Protein AF-A0A4R2RM60-F1 (afdb_monomer_lite)

Foldseek 3Di:
DDDPPQAAEEEAEDEDPAQPAFGHFDVVVVRDGHHLVNVLVVCCPDCCVVNPHQYYHYNYPHNPDPSNVVSRPPDYPHDDD

Sequence (81 aa):
MESWSGLCQGLLWNHGLGSVKVYGSDEKHKHDALTLSELQQAFDKSQAKTNKFDMIGFDACLMANVEVAKLWSLDRRLRMS

InterPro domains:
  IPR005077 Peptidase C11, clostripain [PF03415] (12-69)
  IPR005077 Peptidase C11, clostripain [PTHR37835] (12-69)

pLDDT: mean 80.0, std 15.35, range [37.19, 94.06]

Organism: NCBI:txid1544746

Radius of gyration: 13.7 Å; chains: 1; bounding box: 47×29×27 Å

Secondary structure (DSSP, 8-state):
----TT--EEEEES-B-GGGS-EEEEGGGTTEEE-HHHHHHHHHHSGGGTS--SEEEEESTT--SHHHHHHHHTSS-----

Structure (mmCIF, N/CA/C/O backbone):
data_AF-A0A4R2RM60-F1
#
_entry.id   AF-A0A4R2RM60-F1
#
loop_
_atom_site.group_PDB
_atom_site.id
_atom_site.type_symbol
_atom_site.label_atom_id
_atom_site.label_alt_id
_atom_site.label_comp_id
_atom_site.label_asym_id
_atom_site.label_entity_id
_atom_site.label_seq_id
_atom_site.pdbx_PDB_ins_code
_atom_site.Cartn_x
_atom_site.Cartn_y
_atom_site.Cartn_z
_atom_site.occupancy
_atom_site.B_iso_or_equiv
_atom_site.auth_seq_id
_atom_site.auth_comp_id
_atom_site.auth_asym_id
_atom_site.auth_atom_id
_atom_site.pdbx_PDB_model_num
ATOM 1 N N . MET A 1 1 ? -36.578 1.758 8.544 1.00 37.19 1 MET A N 1
ATOM 2 C CA . MET A 1 1 ? -35.466 2.570 8.009 1.00 37.19 1 MET A CA 1
ATOM 3 C C . MET A 1 1 ? -34.271 1.650 7.915 1.00 37.19 1 MET A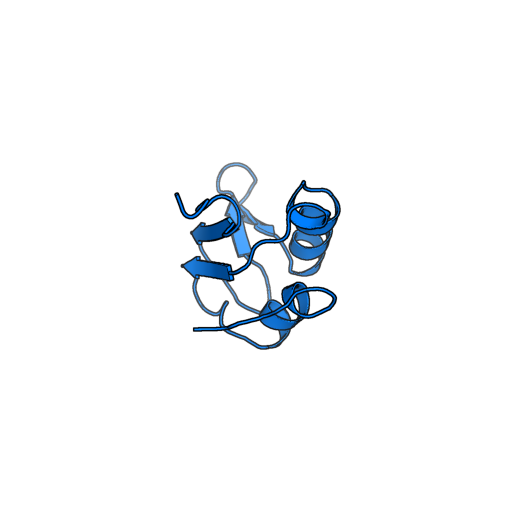 C 1
ATOM 5 O O . MET A 1 1 ? -33.740 1.270 8.948 1.00 37.19 1 MET A O 1
ATOM 9 N N . GLU A 1 2 ? -33.938 1.191 6.712 1.00 41.66 2 GLU A N 1
ATOM 10 C CA . GLU A 1 2 ? -32.741 0.373 6.510 1.00 41.66 2 GLU A CA 1
ATOM 11 C C . GLU A 1 2 ? -31.515 1.266 6.712 1.00 41.66 2 GLU A C 1
ATOM 13 O O . GLU A 1 2 ? -31.388 2.316 6.080 1.00 41.66 2 GLU A O 1
ATOM 18 N N . SER A 1 3 ? -30.664 0.899 7.666 1.00 40.97 3 SER A N 1
ATOM 19 C CA . SER A 1 3 ? -29.437 1.631 7.947 1.00 40.97 3 SER A CA 1
ATOM 20 C C . SER A 1 3 ? -28.409 1.304 6.868 1.00 40.97 3 SER A C 1
ATOM 22 O O . SER A 1 3 ? -27.857 0.209 6.852 1.00 40.97 3 SER A O 1
ATOM 24 N N . TRP A 1 4 ? -28.102 2.261 5.992 1.00 49.72 4 TRP A N 1
ATOM 25 C CA . TRP A 1 4 ? -27.001 2.184 5.017 1.00 49.72 4 TRP A CA 1
ATOM 26 C C . TRP A 1 4 ? -25.611 2.323 5.671 1.00 49.72 4 TRP A C 1
ATOM 28 O O . TRP A 1 4 ? -24.639 2.705 5.029 1.00 49.72 4 TRP A O 1
ATOM 38 N N . SER A 1 5 ? -25.489 2.030 6.965 1.00 55.66 5 SER A N 1
ATOM 39 C CA . SER A 1 5 ? -24.275 2.237 7.763 1.00 55.66 5 SER A CA 1
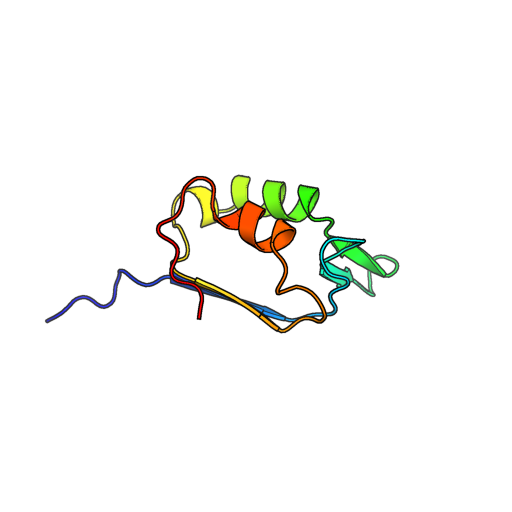ATOM 40 C C . SER A 1 5 ? -23.261 1.090 7.663 1.00 55.66 5 SER A C 1
ATOM 42 O O . SER A 1 5 ? -22.457 0.919 8.574 1.00 55.66 5 SER A O 1
ATOM 44 N N . GLY A 1 6 ? -23.327 0.262 6.618 1.00 61.31 6 GLY A N 1
ATOM 45 C CA . GLY A 1 6 ? -22.578 -0.998 6.546 1.00 61.31 6 GLY A CA 1
ATOM 46 C C . GLY A 1 6 ? -21.639 -1.157 5.356 1.00 61.31 6 GLY A C 1
ATOM 47 O O . GLY A 1 6 ? -20.943 -2.160 5.325 1.00 61.31 6 GLY A O 1
ATOM 48 N N . LEU A 1 7 ? -21.630 -0.220 4.397 1.00 66.56 7 LEU A N 1
ATOM 49 C CA . LEU A 1 7 ? -20.837 -0.335 3.171 1.00 66.56 7 LEU A CA 1
ATOM 50 C C . LEU A 1 7 ? -19.722 0.715 3.129 1.00 66.56 7 LEU A C 1
ATOM 52 O O . LEU A 1 7 ? -19.987 1.892 2.883 1.00 66.56 7 LEU A O 1
ATOM 56 N N . CYS A 1 8 ? -18.477 0.294 3.348 1.00 73.88 8 CYS A N 1
ATOM 57 C CA . CYS A 1 8 ? -17.296 1.144 3.226 1.00 73.88 8 CYS A CA 1
ATOM 58 C C . CYS A 1 8 ? -16.567 0.804 1.920 1.00 73.88 8 CYS A C 1
ATOM 60 O O . CYS A 1 8 ? -16.038 -0.292 1.753 1.00 73.88 8 CYS A O 1
ATOM 62 N N . GLN A 1 9 ? -16.551 1.742 0.973 1.00 82.50 9 GLN A N 1
ATOM 63 C CA . GLN A 1 9 ? -15.928 1.577 -0.344 1.00 82.50 9 GLN A CA 1
ATOM 64 C C . GLN A 1 9 ? -14.789 2.583 -0.505 1.00 82.50 9 GLN A C 1
ATOM 66 O O . GLN A 1 9 ? -14.929 3.741 -0.112 1.00 82.50 9 GLN A O 1
ATOM 71 N N . GLY A 1 10 ? -13.667 2.143 -1.073 1.00 82.00 10 GLY A N 1
ATOM 72 C CA . GLY A 1 10 ? -12.502 2.988 -1.331 1.00 82.00 10 GLY A CA 1
ATOM 73 C C . GLY A 1 10 ? -12.138 3.032 -2.813 1.00 82.00 10 GLY A C 1
ATOM 74 O O . GLY A 1 10 ? -12.245 2.031 -3.515 1.00 82.00 10 GLY A O 1
ATOM 75 N N . LEU A 1 11 ? -11.673 4.187 -3.286 1.00 89.00 11 LEU A N 1
ATOM 76 C CA . LEU A 1 11 ? -11.113 4.358 -4.627 1.00 89.00 11 LEU A CA 1
ATOM 77 C C . LEU A 1 11 ? -9.697 4.917 -4.517 1.00 89.00 11 LEU A C 1
ATOM 79 O O . LEU A 1 11 ? -9.460 5.922 -3.849 1.00 89.00 11 LEU A O 1
ATOM 83 N N . LEU A 1 12 ? -8.762 4.234 -5.166 1.00 89.88 12 LEU A N 1
ATOM 84 C CA . LEU A 1 12 ? -7.338 4.532 -5.185 1.00 89.88 12 LEU A CA 1
ATOM 85 C C . LEU A 1 12 ? -6.966 4.963 -6.608 1.00 89.88 12 LEU A C 1
ATOM 87 O O . LEU A 1 12 ? -6.853 4.124 -7.501 1.00 89.88 12 LEU A O 1
ATOM 91 N N . TRP A 1 13 ? -6.830 6.275 -6.811 1.00 93.06 13 TRP A N 1
ATOM 92 C CA . TRP A 1 13 ? -6.530 6.889 -8.105 1.00 93.06 13 TRP A CA 1
ATOM 93 C C . TRP A 1 13 ? -5.095 7.401 -8.148 1.00 93.06 13 TRP A C 1
ATOM 95 O O . TRP A 1 13 ? -4.752 8.286 -7.360 1.00 93.06 13 TRP A O 1
ATOM 105 N N . ASN A 1 14 ? -4.278 6.850 -9.052 1.00 92.00 14 ASN A N 1
ATOM 106 C CA . ASN A 1 14 ? -2.952 7.353 -9.439 1.00 92.00 14 ASN A CA 1
ATOM 107 C C . ASN A 1 14 ? -2.339 6.434 -10.530 1.00 92.00 14 ASN A C 1
ATOM 109 O O . ASN A 1 14 ? -2.956 5.479 -10.992 1.00 92.00 14 ASN A O 1
ATOM 113 N N . HIS A 1 15 ? -1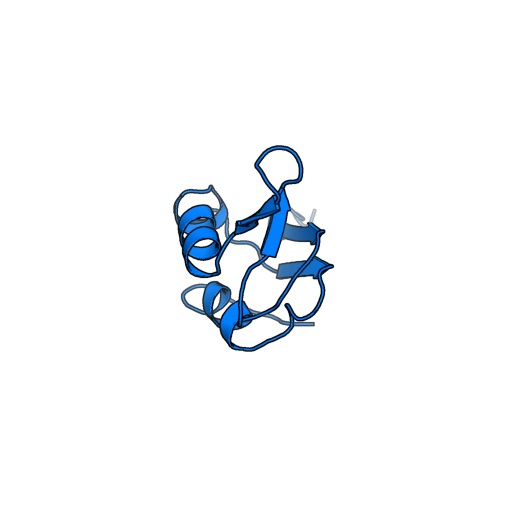.073 6.645 -10.895 1.00 91.62 15 HIS A N 1
ATOM 114 C CA . HIS A 1 15 ? -0.263 5.679 -11.631 1.00 91.62 15 HIS A CA 1
ATOM 115 C C . HIS A 1 15 ? -0.145 4.335 -10.903 1.00 91.62 15 HIS A C 1
ATOM 117 O O . HIS A 1 15 ? 0.018 4.268 -9.684 1.00 91.62 15 HIS A O 1
ATOM 123 N N . GLY A 1 16 ? -0.156 3.256 -11.681 1.00 89.81 16 GLY A N 1
ATOM 124 C CA . GLY A 1 16 ? 0.108 1.905 -11.206 1.00 89.81 16 GLY A CA 1
ATOM 125 C C . GLY A 1 16 ? 1.062 1.183 -12.147 1.00 89.81 16 GLY A C 1
ATOM 126 O O . GLY A 1 16 ? 1.082 1.435 -13.354 1.00 89.81 16 GLY A O 1
ATOM 127 N N . LEU A 1 17 ? 1.871 0.294 -11.579 1.00 87.56 17 LEU A N 1
ATOM 128 C CA . LEU A 1 17 ? 2.762 -0.606 -12.315 1.00 87.56 17 LEU A CA 1
ATOM 129 C C . LEU A 1 17 ? 2.486 -2.080 -11.972 1.00 87.56 17 LEU A C 1
ATOM 131 O O . LEU A 1 17 ? 3.298 -2.958 -12.267 1.00 87.56 17 LEU A O 1
ATOM 135 N N . GLY A 1 18 ? 1.333 -2.347 -11.353 1.00 83.31 18 GLY A N 1
ATOM 136 C CA . GLY A 1 18 ? 0.889 -3.678 -10.965 1.00 83.31 18 GLY A CA 1
ATOM 137 C C . GLY A 1 18 ? 1.801 -4.351 -9.946 1.00 83.31 18 GLY A C 1
ATOM 138 O O . GLY A 1 18 ? 2.447 -3.700 -9.126 1.00 83.31 18 GLY A O 1
ATOM 139 N N . SER A 1 19 ? 1.857 -5.680 -10.009 1.00 76.75 19 SER A N 1
ATOM 140 C CA . SER A 1 19 ? 2.613 -6.515 -9.070 1.00 76.75 19 SER A CA 1
ATOM 141 C C . SER A 1 19 ? 4.133 -6.372 -9.168 1.00 76.75 19 SER A C 1
ATOM 143 O O . SER A 1 19 ? 4.853 -6.813 -8.276 1.00 76.75 19 SER A O 1
ATOM 145 N N . VAL A 1 20 ? 4.628 -5.740 -10.234 1.00 70.12 20 VAL A N 1
ATOM 146 C CA . VAL A 1 20 ? 6.056 -5.706 -10.567 1.00 70.12 20 VAL A CA 1
ATOM 147 C C . VAL A 1 20 ? 6.793 -4.570 -9.863 1.00 70.12 20 VAL A C 1
ATOM 149 O O . VAL A 1 20 ? 7.989 -4.702 -9.606 1.00 70.12 20 VAL A O 1
ATOM 152 N N . LYS A 1 21 ? 6.127 -3.447 -9.564 1.00 66.56 21 LYS A N 1
ATOM 153 C CA . LYS A 1 21 ? 6.816 -2.281 -8.991 1.00 66.56 21 LYS A CA 1
ATOM 154 C C . LYS A 1 21 ? 6.040 -1.587 -7.879 1.00 66.56 21 LYS A C 1
ATOM 156 O O . LYS A 1 21 ? 6.427 -1.743 -6.728 1.00 66.56 21 LYS A O 1
ATOM 161 N N . VAL A 1 22 ? 5.016 -0.793 -8.195 1.00 84.00 22 VAL A N 1
ATOM 162 C CA . VAL A 1 22 ? 4.468 0.192 -7.242 1.00 84.00 22 VAL A CA 1
ATOM 163 C C . VAL A 1 22 ? 3.065 0.689 -7.619 1.00 84.00 22 VAL A C 1
ATOM 165 O O . VAL A 1 22 ? 2.638 0.583 -8.773 1.00 84.00 22 VAL A O 1
ATOM 168 N N . TYR A 1 23 ? 2.386 1.294 -6.645 1.00 92.50 23 TYR A N 1
ATOM 169 C CA . TYR A 1 23 ? 1.183 2.105 -6.791 1.00 92.50 23 TYR A CA 1
ATOM 170 C C . TYR A 1 23 ? 1.431 3.523 -6.267 1.00 92.50 23 TYR A C 1
ATOM 172 O O . TYR A 1 23 ? 1.922 3.715 -5.158 1.00 92.50 23 TYR A O 1
ATOM 180 N N . GLY A 1 24 ? 1.002 4.500 -7.054 1.00 91.31 24 GLY A N 1
ATOM 181 C CA . GLY A 1 24 ? 0.961 5.907 -6.708 1.00 91.31 24 GLY A CA 1
ATOM 182 C C . GLY A 1 24 ? 2.312 6.604 -6.729 1.00 91.31 24 GLY A C 1
ATOM 183 O O . GLY A 1 24 ? 3.122 6.373 -5.853 1.00 91.31 24 GLY A O 1
ATOM 184 N N . SER A 1 25 ? 2.537 7.481 -7.709 1.00 91.75 25 SER A N 1
ATOM 185 C CA . SER A 1 25 ? 3.750 8.301 -7.807 1.00 91.75 25 SER A CA 1
ATOM 186 C C . SER A 1 25 ? 3.582 9.612 -7.043 1.00 91.75 25 SER A C 1
ATOM 188 O O . SER A 1 25 ? 2.666 10.380 -7.340 1.00 91.75 25 SER A O 1
ATOM 190 N N . ASP A 1 26 ? 4.498 9.896 -6.122 1.00 91.50 26 ASP A N 1
ATOM 191 C CA . ASP A 1 26 ? 4.611 11.173 -5.423 1.00 91.50 26 ASP A CA 1
ATOM 192 C C . ASP A 1 26 ? 5.689 12.058 -6.069 1.00 91.50 26 ASP A C 1
ATOM 194 O O . ASP A 1 26 ? 6.890 11.923 -5.823 1.00 91.50 26 ASP A O 1
ATOM 198 N N . GLU A 1 27 ? 5.260 13.007 -6.901 1.00 90.81 27 GLU A N 1
ATOM 199 C CA . GLU A 1 27 ? 6.161 13.923 -7.614 1.00 90.81 27 GLU A CA 1
ATOM 200 C C . GLU A 1 27 ? 6.943 14.856 -6.677 1.00 90.81 27 GLU A C 1
ATOM 202 O O . GLU A 1 27 ? 8.044 15.299 -7.008 1.00 90.81 27 GLU A O 1
ATOM 207 N N . LYS A 1 28 ? 6.418 15.131 -5.476 1.00 94.06 28 LYS A N 1
ATOM 208 C CA . LYS A 1 28 ? 7.085 15.982 -4.485 1.00 94.06 28 LYS A CA 1
ATOM 209 C C . LYS A 1 28 ? 8.250 15.251 -3.820 1.00 94.06 28 LYS A C 1
ATOM 211 O O . LYS A 1 28 ? 9.235 15.886 -3.442 1.00 94.06 28 LYS A O 1
ATOM 216 N N . HIS A 1 29 ? 8.167 13.928 -3.713 1.00 90.75 29 HIS A N 1
ATOM 217 C CA . HIS A 1 29 ? 9.171 13.085 -3.069 1.00 90.75 29 HIS A CA 1
ATOM 218 C C . HIS A 1 29 ? 9.932 12.216 -4.080 1.00 90.75 29 HIS A C 1
ATOM 220 O O . HIS A 1 29 ? 10.131 11.030 -3.865 1.00 90.75 29 HIS A O 1
ATOM 226 N N . LYS A 1 30 ? 10.423 12.818 -5.175 1.00 91.62 30 LYS A N 1
ATOM 227 C CA . LYS A 1 30 ? 11.255 12.153 -6.208 1.00 91.62 30 LYS A CA 1
ATOM 228 C C . LYS A 1 30 ? 10.561 10.984 -6.927 1.00 91.62 30 LYS A C 1
ATOM 230 O O . LYS A 1 30 ? 11.232 10.023 -7.298 1.00 91.62 30 LYS A O 1
ATOM 235 N N . HIS A 1 31 ? 9.252 11.080 -7.156 1.00 87.88 31 HIS A N 1
ATOM 236 C CA . HIS A 1 31 ? 8.437 9.997 -7.719 1.00 87.88 31 HIS A CA 1
ATOM 237 C C . HIS A 1 31 ? 8.481 8.721 -6.870 1.00 87.88 31 HIS A C 1
ATOM 239 O O . HIS A 1 31 ? 8.411 7.613 -7.406 1.00 87.88 31 HIS A O 1
ATOM 245 N N . ASP A 1 32 ? 8.618 8.882 -5.551 1.00 90.75 32 ASP A N 1
ATOM 246 C CA . ASP A 1 32 ? 8.492 7.771 -4.618 1.00 90.75 32 ASP A CA 1
ATOM 247 C C . ASP A 1 32 ? 7.081 7.194 -4.695 1.00 90.75 32 ASP A C 1
ATOM 249 O O . ASP A 1 32 ? 6.101 7.918 -4.895 1.00 90.75 32 ASP A O 1
ATOM 253 N N . ALA A 1 33 ? 6.991 5.876 -4.608 1.00 91.62 33 ALA A N 1
ATOM 254 C CA . ALA A 1 33 ? 5.758 5.171 -4.869 1.00 91.62 33 ALA A CA 1
ATOM 255 C C . ALA A 1 33 ? 5.633 3.939 -3.991 1.00 91.62 33 ALA A C 1
ATOM 257 O O . ALA A 1 33 ? 6.618 3.274 -3.682 1.00 91.62 33 ALA A O 1
ATOM 258 N N . LEU A 1 34 ? 4.398 3.611 -3.617 1.00 92.06 34 LEU A N 1
ATOM 259 C CA . LEU A 1 34 ? 4.150 2.563 -2.641 1.00 92.06 34 LEU A CA 1
ATOM 260 C C . LEU A 1 34 ? 4.351 1.190 -3.270 1.00 92.06 34 LEU A C 1
ATOM 262 O O . LEU A 1 34 ? 3.658 0.802 -4.213 1.00 92.06 34 LEU A O 1
ATOM 266 N N . THR A 1 35 ? 5.250 0.407 -2.697 1.00 92.19 35 THR A N 1
ATOM 267 C CA . THR A 1 35 ? 5.349 -1.023 -2.982 1.00 92.19 35 THR A CA 1
ATOM 268 C C . THR A 1 35 ? 4.125 -1.770 -2.439 1.00 92.19 35 THR A C 1
ATOM 270 O O . THR A 1 35 ? 3.411 -1.291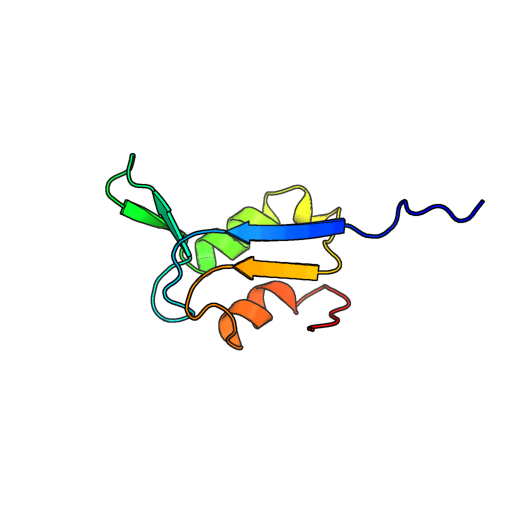 -1.553 1.00 92.19 35 THR A O 1
ATOM 273 N N . LEU A 1 36 ? 3.888 -3.000 -2.910 1.00 89.25 36 LEU A N 1
ATOM 274 C CA . LEU A 1 36 ? 2.813 -3.847 -2.367 1.00 89.25 36 LEU A CA 1
ATOM 275 C C . LEU A 1 36 ? 2.970 -4.107 -0.857 1.00 89.25 36 LEU A C 1
ATOM 277 O O . LEU A 1 36 ? 1.975 -4.188 -0.137 1.00 89.25 36 LEU A O 1
ATOM 281 N N . SER A 1 37 ? 4.211 -4.202 -0.369 1.00 90.50 37 SER A N 1
ATOM 282 C CA . SER A 1 37 ? 4.506 -4.369 1.060 1.00 90.50 37 SER A CA 1
ATOM 283 C C . SER A 1 37 ? 4.143 -3.119 1.863 1.00 90.50 37 SER A C 1
ATOM 285 O O . SER A 1 37 ? 3.545 -3.221 2.932 1.00 90.50 37 SER A O 1
ATOM 287 N N . GLU A 1 38 ? 4.451 -1.930 1.348 1.00 91.62 38 GLU A N 1
ATOM 288 C CA . GLU A 1 38 ? 4.093 -0.671 2.008 1.00 91.62 38 GLU A CA 1
ATOM 289 C C . GLU A 1 38 ? 2.589 -0.429 1.988 1.00 91.62 38 GLU A C 1
ATOM 291 O O . GLU A 1 38 ? 2.039 0.003 2.998 1.00 91.62 38 GLU A O 1
ATOM 296 N N . LEU A 1 39 ? 1.904 -0.788 0.897 1.00 90.00 39 LEU A N 1
ATOM 297 C CA . LEU A 1 39 ? 0.443 -0.790 0.843 1.00 90.00 39 LEU A CA 1
ATOM 298 C C . LEU A 1 39 ? -0.155 -1.705 1.917 1.00 90.00 39 LEU A C 1
ATOM 300 O O . LEU A 1 39 ? -1.011 -1.262 2.681 1.00 90.00 39 LEU A O 1
ATOM 304 N N . GLN A 1 40 ? 0.317 -2.953 2.030 1.00 89.31 40 GLN A N 1
ATOM 305 C CA . GLN A 1 40 ? -0.119 -3.884 3.081 1.00 89.31 40 GLN A CA 1
ATOM 306 C C . GLN A 1 40 ? 0.056 -3.258 4.472 1.00 89.31 40 GLN A C 1
ATOM 308 O O . GLN A 1 40 ? -0.887 -3.207 5.262 1.00 89.31 40 GLN A O 1
ATOM 313 N N . GLN A 1 41 ? 1.247 -2.719 4.747 1.00 91.38 41 GLN A N 1
ATOM 314 C CA . GLN A 1 41 ? 1.564 -2.086 6.026 1.00 91.38 41 GLN A CA 1
ATOM 315 C C . GLN A 1 41 ? 0.706 -0.848 6.300 1.00 91.38 41 GLN A C 1
ATOM 317 O O . GLN A 1 41 ? 0.307 -0.626 7.444 1.00 91.38 41 GLN A O 1
ATOM 322 N N . ALA A 1 42 ? 0.423 -0.037 5.280 1.00 89.56 42 ALA A N 1
ATOM 323 C CA . ALA A 1 42 ? -0.431 1.135 5.401 1.00 89.56 42 ALA A CA 1
ATOM 324 C C . ALA A 1 42 ? -1.853 0.725 5.793 1.00 89.56 42 ALA A C 1
ATOM 326 O O . ALA A 1 42 ? -2.409 1.278 6.742 1.00 89.56 42 ALA A O 1
ATOM 327 N N . PHE A 1 43 ? -2.416 -0.299 5.146 1.00 86.38 43 PHE A N 1
ATOM 328 C CA . PHE A 1 43 ? -3.739 -0.802 5.511 1.00 86.38 43 PHE A CA 1
ATOM 329 C C . PHE A 1 43 ? -3.765 -1.381 6.923 1.00 86.38 43 PHE A C 1
ATOM 331 O O . PHE A 1 43 ? -4.669 -1.041 7.687 1.00 86.38 43 PHE A O 1
ATOM 338 N N . ASP A 1 44 ? -2.747 -2.154 7.304 1.00 87.81 44 ASP A N 1
ATOM 339 C CA . ASP A 1 44 ? -2.636 -2.752 8.638 1.00 87.81 44 ASP A CA 1
ATOM 340 C C . ASP A 1 44 ? -2.463 -1.717 9.762 1.00 87.81 44 ASP A C 1
ATOM 342 O O . ASP A 1 44 ? -2.826 -1.981 10.911 1.00 87.81 44 ASP A O 1
ATOM 346 N N . LYS A 1 45 ? -1.905 -0.541 9.454 1.00 90.38 45 LYS A N 1
ATOM 347 C CA . LYS A 1 45 ? -1.743 0.577 10.402 1.00 90.38 45 LYS A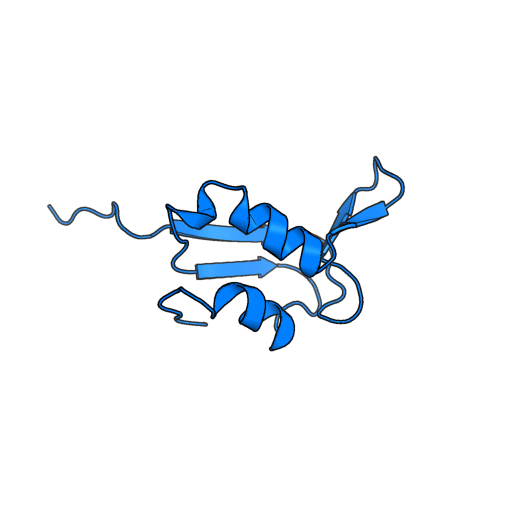 CA 1
ATOM 348 C C . LYS A 1 45 ? -2.905 1.570 10.370 1.00 90.38 45 LYS A C 1
ATOM 350 O O . LYS A 1 45 ? -3.015 2.407 11.262 1.00 90.38 45 LYS A O 1
ATOM 355 N N . SER A 1 46 ? -3.757 1.502 9.353 1.00 86.94 46 SER A N 1
ATOM 356 C CA . SER A 1 46 ? -4.908 2.390 9.197 1.00 86.94 46 SER A CA 1
ATOM 357 C C . SER A 1 46 ? -6.163 1.836 9.878 1.00 86.94 46 SER A C 1
ATOM 359 O O . SER A 1 46 ? -6.234 0.672 10.277 1.00 86.94 46 SER A O 1
ATOM 361 N N . GLN A 1 47 ? -7.217 2.653 9.919 1.00 83.06 47 GLN A N 1
ATOM 362 C CA . GLN A 1 47 ? -8.540 2.194 10.344 1.00 83.06 47 GLN A CA 1
ATOM 363 C C . GLN A 1 47 ? -9.119 1.105 9.425 1.00 83.06 47 GLN A C 1
ATOM 365 O O . GLN A 1 47 ? -10.033 0.410 9.848 1.00 83.06 47 GLN A O 1
ATOM 370 N N . ALA A 1 48 ? -8.566 0.888 8.223 1.00 79.25 48 ALA A N 1
ATOM 371 C CA . ALA A 1 48 ? -8.983 -0.179 7.307 1.00 79.25 48 ALA A CA 1
ATOM 372 C C . ALA A 1 48 ? -8.778 -1.592 7.877 1.00 79.25 48 ALA A C 1
ATOM 374 O O . ALA A 1 48 ? -9.368 -2.561 7.389 1.00 79.25 48 ALA A O 1
ATOM 375 N N . LYS A 1 49 ? -7.925 -1.726 8.902 1.00 81.62 49 LYS A N 1
ATOM 376 C CA . LYS A 1 49 ? -7.737 -2.981 9.629 1.00 81.62 49 LYS A CA 1
ATOM 377 C C . LYS A 1 49 ? -8.964 -3.356 10.460 1.00 81.62 49 LYS A C 1
ATOM 379 O O . LYS A 1 49 ? -9.311 -4.532 10.525 1.00 81.62 49 LYS A O 1
ATOM 384 N N . THR A 1 50 ? -9.616 -2.377 11.088 1.00 77.06 50 THR A N 1
ATOM 385 C CA . THR A 1 50 ? -10.784 -2.589 11.961 1.00 77.06 50 THR A CA 1
ATOM 386 C C . THR A 1 50 ? -12.100 -2.325 11.232 1.00 77.06 50 THR A C 1
ATOM 388 O O . THR A 1 50 ? -13.014 -3.141 11.302 1.00 77.06 50 THR A O 1
ATOM 391 N N . ASN A 1 51 ? -12.175 -1.226 10.481 1.00 76.00 51 ASN A N 1
ATOM 392 C CA . ASN A 1 51 ? -13.289 -0.848 9.616 1.00 76.00 51 ASN A CA 1
ATOM 393 C C . ASN A 1 51 ? -12.973 -1.304 8.192 1.00 76.00 51 ASN A C 1
ATOM 395 O O . ASN A 1 51 ? -12.409 -0.566 7.385 1.00 76.00 51 ASN A O 1
ATOM 399 N N . LYS A 1 52 ? -13.268 -2.576 7.926 1.00 74.62 52 LYS A N 1
ATOM 400 C CA . LYS A 1 52 ? -12.954 -3.226 6.654 1.00 74.62 52 LYS A CA 1
ATOM 401 C C . LYS A 1 52 ? -13.767 -2.593 5.526 1.00 74.62 52 LYS A C 1
ATOM 403 O O . LYS A 1 52 ? -14.969 -2.394 5.667 1.00 74.62 52 LYS A O 1
ATOM 408 N N . PHE A 1 53 ? -13.104 -2.331 4.406 1.00 78.38 53 PHE A N 1
ATOM 409 C CA . PHE A 1 53 ? -13.784 -1.983 3.167 1.00 78.38 53 PHE A CA 1
ATOM 410 C C . PHE A 1 53 ? -14.440 -3.225 2.560 1.00 78.38 53 PHE A C 1
ATOM 412 O O . PHE A 1 53 ? -13.835 -4.300 2.539 1.00 78.38 53 PHE A O 1
ATOM 419 N N . ASP A 1 54 ? -15.646 -3.064 2.030 1.00 82.31 54 ASP A N 1
ATOM 420 C CA . ASP A 1 54 ? -16.347 -4.095 1.262 1.00 82.31 54 ASP A CA 1
ATOM 421 C C . ASP A 1 54 ? -15.773 -4.223 -0.145 1.00 82.31 54 ASP A C 1
ATOM 423 O O . ASP A 1 54 ? -15.738 -5.311 -0.720 1.00 82.31 54 ASP A O 1
ATOM 427 N N . MET A 1 55 ? -15.293 -3.103 -0.686 1.00 81.00 55 MET A N 1
ATOM 428 C CA . MET A 1 55 ? -14.657 -3.031 -1.990 1.00 81.00 55 MET A CA 1
ATOM 429 C C . MET A 1 55 ? -13.632 -1.903 -2.034 1.00 81.00 55 MET A C 1
ATOM 431 O O . MET A 1 55 ? -13.857 -0.814 -1.502 1.00 81.00 55 MET A O 1
ATOM 435 N N . ILE A 1 56 ? -12.528 -2.163 -2.736 1.00 86.25 56 ILE A N 1
ATOM 436 C CA . ILE A 1 56 ? -11.571 -1.141 -3.143 1.00 86.25 56 ILE A CA 1
ATOM 437 C C . ILE A 1 56 ? -11.305 -1.259 -4.634 1.00 86.25 56 ILE A C 1
ATOM 439 O O . ILE A 1 56 ? -10.924 -2.325 -5.117 1.00 86.25 56 ILE A O 1
ATOM 443 N N . GLY A 1 57 ? -11.500 -0.150 -5.341 1.00 88.25 57 GLY A N 1
ATOM 444 C CA . GLY A 1 57 ? -11.136 -0.006 -6.742 1.00 88.25 57 GLY A CA 1
ATOM 445 C C . GLY A 1 57 ? -9.787 0.690 -6.885 1.00 88.25 57 GLY A C 1
ATOM 446 O O . GLY A 1 57 ? -9.513 1.667 -6.188 1.00 88.25 57 GLY A O 1
ATOM 447 N N . PHE A 1 58 ? -8.965 0.204 -7.809 1.00 91.44 58 PHE A N 1
ATOM 448 C CA . PHE A 1 58 ? -7.768 0.901 -8.265 1.00 91.44 58 PHE A CA 1
ATOM 449 C C . PHE A 1 58 ? -8.049 1.493 -9.643 1.00 91.44 58 PHE A C 1
ATOM 451 O O . PHE A 1 58 ? -8.119 0.754 -10.624 1.00 91.44 58 PHE A O 1
ATOM 458 N N . ASP A 1 59 ? -8.181 2.814 -9.716 1.00 93.69 59 ASP A N 1
ATOM 459 C CA . ASP A 1 59 ? -8.155 3.543 -10.986 1.00 93.69 59 ASP A CA 1
ATOM 460 C C . ASP A 1 59 ? -6.693 3.867 -11.310 1.00 93.69 59 ASP A C 1
ATOM 462 O O . ASP A 1 59 ? -6.189 4.975 -11.115 1.00 93.69 59 ASP A O 1
ATOM 466 N N . ALA A 1 60 ? -5.974 2.795 -11.636 1.00 91.94 60 ALA A N 1
ATOM 467 C CA . ALA A 1 60 ? -4.540 2.785 -11.838 1.00 91.94 60 ALA A CA 1
ATOM 468 C C . ALA A 1 60 ? -4.153 1.628 -12.760 1.00 91.94 60 ALA A C 1
ATOM 470 O O . ALA A 1 60 ? -4.671 0.511 -12.654 1.00 91.94 60 ALA A O 1
ATOM 471 N N . CYS A 1 61 ? -3.196 1.877 -13.651 1.00 92.06 61 CYS A N 1
ATOM 472 C CA . CYS A 1 61 ? -2.747 0.878 -14.613 1.00 92.06 61 CYS A CA 1
ATOM 473 C C . CYS A 1 61 ? -2.239 -0.398 -13.921 1.00 92.06 61 CYS A C 1
ATOM 475 O O . CYS A 1 61 ? -1.505 -0.347 -12.935 1.00 92.06 61 CYS A O 1
ATOM 477 N N . LEU A 1 62 ? -2.585 -1.555 -14.494 1.00 91.25 62 LEU A N 1
ATOM 478 C CA . LEU A 1 62 ? -2.032 -2.870 -14.137 1.00 91.25 62 LEU A CA 1
ATOM 479 C C . LEU A 1 62 ? -2.320 -3.353 -12.702 1.00 91.25 62 LEU A C 1
ATOM 481 O O . LEU A 1 62 ? -1.748 -4.357 -12.284 1.00 91.25 62 LEU A O 1
ATOM 485 N N . MET A 1 63 ? -3.219 -2.706 -11.954 1.00 91.88 63 MET A N 1
ATOM 486 C CA . MET A 1 63 ? -3.540 -3.091 -10.569 1.00 91.88 63 MET A CA 1
ATOM 487 C C . MET A 1 63 ? -4.561 -4.235 -10.452 1.00 91.88 63 MET A C 1
ATOM 489 O O . MET A 1 63 ? -4.688 -4.832 -9.386 1.00 91.88 63 MET A O 1
ATOM 493 N N . ALA A 1 64 ? -5.245 -4.597 -11.542 1.00 90.25 64 ALA A N 1
ATOM 494 C CA . ALA A 1 64 ? -6.167 -5.734 -11.600 1.00 90.25 64 ALA A CA 1
ATOM 495 C C . ALA A 1 64 ? -5.418 -7.074 -11.777 1.00 90.25 64 ALA A C 1
ATOM 497 O O . ALA A 1 64 ? -5.563 -7.755 -12.790 1.00 90.25 64 ALA A O 1
ATOM 498 N N . ASN A 1 65 ? -4.579 -7.436 -10.802 1.00 89.56 65 ASN A N 1
ATOM 499 C CA . ASN A 1 65 ? -3.810 -8.685 -10.784 1.00 89.56 65 ASN A CA 1
ATOM 500 C C . ASN A 1 65 ? -3.979 -9.446 -9.453 1.00 89.56 65 ASN A C 1
ATOM 502 O O . ASN A 1 65 ? -4.495 -8.915 -8.465 1.00 89.56 65 ASN A O 1
ATOM 506 N N . VAL A 1 66 ? -3.575 -10.720 -9.438 1.00 90.25 66 VAL A N 1
ATOM 507 C CA . VAL A 1 66 ? -3.820 -11.634 -8.310 1.00 90.25 66 VAL A CA 1
ATOM 508 C C . VAL A 1 66 ? -2.989 -11.290 -7.076 1.00 90.25 66 VAL A C 1
ATOM 510 O O . VAL A 1 66 ? -3.434 -11.515 -5.952 1.00 90.25 66 VAL A O 1
ATOM 513 N N . GLU A 1 67 ? -1.805 -10.715 -7.259 1.00 89.25 67 GLU A N 1
ATOM 514 C CA . GLU A 1 67 ? -0.910 -10.311 -6.180 1.00 89.25 67 GLU A CA 1
ATOM 515 C C . GLU A 1 67 ? -1.473 -9.106 -5.425 1.00 89.25 67 GLU A C 1
ATOM 517 O O . GLU A 1 67 ? -1.482 -9.097 -4.195 1.00 89.25 67 GLU A O 1
ATOM 522 N N . VAL A 1 68 ? -2.029 -8.129 -6.147 1.00 88.75 68 VAL A N 1
ATOM 523 C CA . VAL A 1 68 ? -2.763 -7.005 -5.553 1.00 88.75 68 VAL A CA 1
ATOM 524 C C . VAL A 1 68 ? -4.020 -7.521 -4.856 1.00 88.75 68 VAL A C 1
ATOM 526 O O . VAL A 1 68 ? -4.258 -7.163 -3.705 1.00 88.75 68 VAL A O 1
ATOM 529 N N . ALA A 1 69 ? -4.791 -8.418 -5.484 1.00 87.88 69 ALA A N 1
ATOM 530 C CA . ALA A 1 69 ? -5.974 -9.025 -4.864 1.00 87.88 69 ALA A CA 1
ATOM 531 C C . ALA A 1 69 ? -5.637 -9.785 -3.565 1.00 87.88 69 ALA A C 1
ATOM 533 O O . ALA A 1 69 ? -6.414 -9.771 -2.606 1.00 87.88 69 ALA A O 1
ATOM 534 N N . LYS A 1 70 ? -4.453 -10.405 -3.490 1.00 86.69 70 LYS A N 1
ATOM 535 C CA . LYS A 1 70 ? -3.989 -11.134 -2.304 1.00 86.69 70 LYS A CA 1
ATOM 536 C C . LYS A 1 70 ? -3.792 -10.236 -1.083 1.00 86.69 70 LYS A C 1
ATOM 538 O O . LYS A 1 70 ? -4.088 -10.688 0.024 1.00 86.69 70 LYS A O 1
ATOM 543 N N . LEU A 1 71 ? -3.384 -8.975 -1.266 1.00 81.94 71 LEU A N 1
ATOM 544 C CA . LEU A 1 71 ? -3.307 -7.994 -0.168 1.00 81.94 71 LEU A CA 1
ATOM 545 C C . LEU A 1 71 ? -4.668 -7.826 0.536 1.00 81.94 71 LEU A C 1
ATOM 547 O O . LEU A 1 71 ? -4.756 -7.549 1.738 1.00 81.94 71 LEU A O 1
ATOM 551 N N . TRP A 1 72 ? -5.753 -8.047 -0.209 1.00 73.81 72 TRP A N 1
ATOM 552 C CA . TRP A 1 72 ? -7.128 -7.872 0.244 1.00 73.81 72 TRP A CA 1
ATOM 553 C C . TRP A 1 72 ? -7.772 -9.151 0.767 1.00 73.81 72 TRP A C 1
ATOM 555 O O . TRP A 1 72 ? -8.627 -9.066 1.647 1.00 73.81 72 TRP A O 1
ATOM 565 N N . SER A 1 73 ? -7.354 -10.320 0.280 1.00 69.94 73 SER A N 1
ATOM 566 C CA . SER A 1 73 ? -8.097 -11.574 0.442 1.00 69.94 73 SER A CA 1
ATOM 567 C C . SER A 1 73 ? -7.909 -12.300 1.778 1.00 69.94 73 SER A C 1
ATOM 569 O O . SER A 1 73 ? -8.596 -13.288 2.021 1.00 69.94 73 SER A O 1
ATOM 571 N N . LEU A 1 74 ? -6.955 -11.899 2.621 1.00 54.84 74 LEU A N 1
ATOM 572 C CA . LEU A 1 74 ? -6.541 -12.713 3.773 1.00 54.84 74 LEU A CA 1
ATOM 573 C C . LEU A 1 74 ? -7.429 -12.589 5.026 1.00 54.84 74 LEU A C 1
ATOM 575 O O . LEU A 1 74 ? -7.275 -13.400 5.931 1.00 54.84 74 LEU A O 1
ATOM 579 N N . ASP A 1 75 ? -8.385 -11.652 5.070 1.00 56.97 75 ASP A N 1
ATOM 580 C CA . ASP A 1 75 ? -9.358 -11.531 6.179 1.00 56.97 75 ASP A CA 1
ATOM 581 C C . ASP A 1 75 ? -10.604 -10.693 5.800 1.00 56.97 75 ASP A C 1
ATOM 583 O O . ASP A 1 75 ? -11.088 -9.852 6.566 1.00 56.97 75 ASP A O 1
ATOM 587 N N . ARG A 1 76 ? -11.107 -10.804 4.563 1.00 58.50 76 ARG A N 1
ATOM 588 C CA . ARG A 1 76 ? -12.185 -9.922 4.074 1.00 58.50 76 ARG A CA 1
ATOM 589 C C . ARG A 1 76 ? -13.132 -10.662 3.1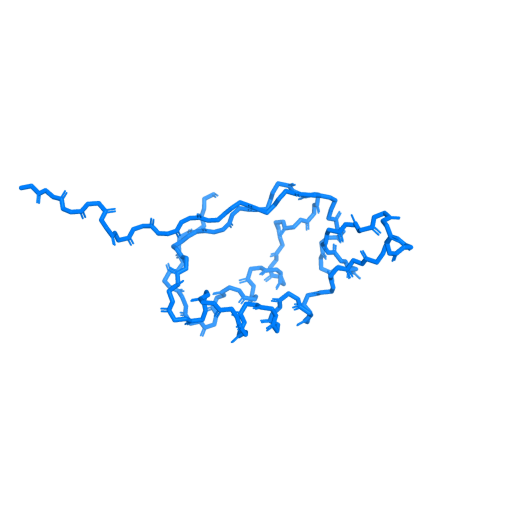33 1.00 58.50 76 ARG A C 1
ATOM 591 O O . ARG A 1 76 ? -12.707 -11.404 2.253 1.00 58.50 76 ARG A O 1
ATOM 598 N N . ARG A 1 77 ? -14.434 -10.472 3.357 1.00 52.78 77 ARG A N 1
ATOM 599 C CA . ARG A 1 77 ? -15.550 -11.056 2.602 1.00 52.78 77 ARG A CA 1
ATOM 600 C C . ARG A 1 77 ? -15.576 -10.418 1.202 1.00 52.78 77 ARG A C 1
ATOM 602 O O . ARG A 1 77 ? -16.278 -9.442 0.997 1.00 52.78 77 ARG A O 1
ATOM 609 N N . LEU A 1 78 ? -14.754 -10.901 0.269 1.00 54.47 78 LEU A N 1
ATOM 610 C CA . LEU A 1 78 ? -14.596 -10.257 -1.040 1.00 54.47 78 LEU A CA 1
ATOM 611 C C . LEU A 1 78 ? -15.738 -10.593 -2.010 1.00 54.47 78 LEU A C 1
ATOM 613 O O . LEU A 1 78 ? -16.019 -11.761 -2.285 1.00 54.47 78 LEU A O 1
ATOM 617 N N . ARG A 1 79 ? -16.316 -9.538 -2.599 1.00 46.47 79 ARG A N 1
ATOM 618 C CA . ARG A 1 79 ? -16.913 -9.535 -3.940 1.00 46.47 79 ARG A CA 1
ATOM 619 C C . ARG A 1 79 ? -16.054 -8.626 -4.821 1.00 46.47 79 ARG A C 1
ATOM 621 O O . ARG A 1 79 ? -15.975 -7.432 -4.569 1.00 46.47 79 ARG A O 1
ATOM 628 N N . MET A 1 80 ? -15.388 -9.199 -5.819 1.00 43.19 80 MET A N 1
ATOM 629 C CA . MET A 1 80 ? -14.743 -8.443 -6.899 1.00 43.19 80 MET A CA 1
ATOM 630 C C . MET A 1 80 ? -15.771 -8.230 -8.014 1.00 43.19 80 MET A C 1
ATOM 632 O O . MET A 1 80 ? -16.417 -9.198 -8.420 1.00 43.19 80 MET A O 1
ATOM 636 N N . SER A 1 81 ? -15.913 -6.996 -8.496 1.00 47.06 81 SER A N 1
ATOM 637 C CA . SER A 1 81 ? -16.601 -6.649 -9.747 1.00 47.06 81 SER A CA 1
ATOM 638 C C . SER A 1 81 ? -15.745 -5.693 -10.552 1.00 47.06 81 SER A C 1
ATOM 640 O O . SER A 1 81 ? -15.132 -4.823 -9.895 1.00 47.06 81 SER A O 1
#